Protein AF-A0A160F4R6-F1 (afdb_monomer_lite)

Secondary structure (DSSP, 8-state):
--TTSEEEEEE-TT--EEEEEHHHIIIIIS-SSS--GGGTT-HHHHHHHHHS-SEEEES-TT-TT--EEEEEEEE--TT-SS-EEEEEEEE--SSSEEEEEEEEEES------S--SEE--------

Structure (mmCIF, N/CA/C/O backbone):
data_AF-A0A160F4R6-F1
#
_entry.id   AF-A0A160F4R6-F1
#
loop_
_atom_site.group_PDB
_atom_site.id
_atom_site.type_symbol
_atom_site.label_atom_id
_atom_site.label_alt_id
_atom_site.label_comp_id
_atom_site.label_asym_id
_atom_site.label_entity_id
_atom_site.label_seq_id
_atom_site.pdbx_PDB_ins_code
_atom_site.Cartn_x
_atom_site.Cartn_y
_atom_site.Cartn_z
_atom_site.occupancy
_atom_site.B_iso_or_equiv
_atom_site.auth_seq_id
_atom_site.auth_comp_id
_atom_site.auth_asym_id
_atom_site.auth_atom_id
_atom_site.pdbx_PDB_model_num
ATOM 1 N N . MET A 1 1 ? 26.030 5.036 2.807 1.00 41.16 1 MET A N 1
ATOM 2 C CA . MET A 1 1 ? 24.557 4.931 2.854 1.00 41.16 1 MET A CA 1
ATOM 3 C C . MET A 1 1 ? 24.065 6.001 3.816 1.00 41.16 1 MET A C 1
ATOM 5 O O . MET A 1 1 ? 24.609 6.074 4.907 1.00 41.16 1 MET A O 1
ATOM 9 N N . LYS A 1 2 ? 23.173 6.907 3.393 1.00 38.88 2 LYS A N 1
ATOM 10 C CA . LYS A 1 2 ? 22.495 7.830 4.317 1.00 38.88 2 LYS A CA 1
ATOM 11 C C . LYS A 1 2 ? 21.137 7.216 4.650 1.00 38.88 2 LYS A C 1
ATOM 13 O O . LYS A 1 2 ? 20.250 7.222 3.805 1.00 38.88 2 LYS A O 1
ATOM 18 N N . ASP A 1 3 ? 21.010 6.690 5.861 1.00 45.41 3 ASP A N 1
ATOM 19 C CA . ASP A 1 3 ? 19.778 6.153 6.453 1.00 45.41 3 ASP A CA 1
ATOM 20 C C . ASP A 1 3 ? 18.781 7.276 6.819 1.00 45.41 3 ASP A C 1
ATOM 22 O O . ASP A 1 3 ? 18.424 7.443 7.981 1.00 45.41 3 ASP A O 1
ATOM 26 N N . GLY A 1 4 ? 18.383 8.113 5.850 1.00 54.47 4 GLY A N 1
ATOM 27 C CA . GLY A 1 4 ? 17.624 9.350 6.115 1.00 54.47 4 GLY A CA 1
ATOM 28 C C . GLY A 1 4 ? 16.261 9.512 5.431 1.00 54.47 4 GLY A C 1
ATOM 29 O O . GLY A 1 4 ? 15.480 10.353 5.868 1.00 54.47 4 GLY A O 1
ATOM 30 N N . ASP A 1 5 ? 15.937 8.737 4.390 1.00 83.56 5 ASP A N 1
ATOM 31 C CA . ASP A 1 5 ? 14.845 9.128 3.475 1.00 83.56 5 ASP A CA 1
ATOM 32 C C . ASP A 1 5 ? 13.572 8.274 3.561 1.00 83.56 5 ASP A C 1
ATOM 34 O O . ASP A 1 5 ? 12.571 8.612 2.926 1.00 83.56 5 ASP A O 1
ATOM 38 N N . TYR A 1 6 ? 13.563 7.197 4.351 1.00 90.75 6 TYR A N 1
ATOM 39 C CA . TYR A 1 6 ? 12.434 6.265 4.423 1.00 90.75 6 TYR A CA 1
ATOM 40 C C . TYR A 1 6 ? 11.885 6.141 5.843 1.00 90.75 6 TYR A C 1
ATOM 42 O O . TYR A 1 6 ? 12.639 5.959 6.792 1.00 90.75 6 TYR A O 1
ATOM 50 N N . ILE A 1 7 ? 10.558 6.203 5.971 1.00 93.88 7 ILE A N 1
ATOM 51 C CA . ILE A 1 7 ? 9.837 5.893 7.213 1.00 93.88 7 ILE A CA 1
ATOM 52 C C . ILE A 1 7 ? 9.930 4.397 7.506 1.00 93.88 7 ILE A C 1
ATOM 54 O O . ILE A 1 7 ? 10.198 3.993 8.632 1.00 93.88 7 ILE A O 1
ATOM 58 N N . PHE A 1 8 ? 9.734 3.569 6.479 1.00 96.25 8 PHE A N 1
ATOM 59 C CA . PHE A 1 8 ? 9.963 2.135 6.561 1.00 96.25 8 PHE A CA 1
ATOM 60 C C . PHE A 1 8 ? 10.302 1.542 5.195 1.00 96.25 8 PHE A C 1
ATOM 62 O O . PHE A 1 8 ? 9.980 2.093 4.136 1.00 96.25 8 PHE A O 1
ATOM 69 N N . ILE A 1 9 ? 10.895 0.354 5.259 1.00 96.94 9 ILE A N 1
ATOM 70 C CA . ILE A 1 9 ? 11.039 -0.588 4.155 1.00 96.94 9 ILE A CA 1
ATOM 71 C C . ILE A 1 9 ? 10.430 -1.910 4.623 1.00 96.94 9 ILE A C 1
ATOM 73 O O . ILE A 1 9 ? 10.617 -2.323 5.771 1.00 96.94 9 ILE A O 1
ATOM 77 N N . THR A 1 10 ? 9.655 -2.552 3.759 1.00 97.94 10 THR A N 1
ATOM 78 C CA . THR A 1 10 ? 8.998 -3.828 4.040 1.00 97.94 10 THR A CA 1
ATOM 79 C C . THR A 1 10 ? 8.915 -4.682 2.780 1.00 97.94 10 THR A C 1
ATOM 81 O O . THR A 1 10 ? 9.421 -4.289 1.732 1.00 97.94 10 THR A O 1
ATOM 84 N N . LYS A 1 11 ? 8.306 -5.863 2.870 1.00 98.50 11 LYS A N 1
ATOM 85 C CA . LYS A 1 11 ? 8.031 -6.726 1.721 1.00 98.50 11 LYS A CA 1
ATOM 86 C C . LYS A 1 11 ? 6.550 -7.031 1.639 1.00 98.50 11 LYS A C 1
ATOM 88 O O . LYS A 1 11 ? 5.910 -7.148 2.678 1.00 98.50 11 LYS A O 1
ATOM 93 N N . ASP A 1 12 ? 6.041 -7.146 0.423 1.00 98.25 12 ASP A N 1
ATOM 94 C CA . ASP A 1 12 ? 4.677 -7.591 0.162 1.00 98.25 12 ASP A CA 1
ATOM 95 C C . ASP A 1 12 ? 4.569 -9.136 0.134 1.00 98.25 12 ASP A C 1
ATOM 97 O O . ASP A 1 12 ? 5.590 -9.822 0.283 1.00 98.25 12 ASP A O 1
ATOM 101 N N . PRO A 1 13 ? 3.370 -9.720 -0.070 1.00 98.06 13 PRO A N 1
ATOM 102 C CA . PRO A 1 13 ? 3.188 -11.175 -0.124 1.00 98.06 13 PRO A CA 1
ATOM 103 C C . PRO A 1 13 ? 3.988 -11.892 -1.215 1.00 98.06 13 PRO A C 1
ATOM 105 O O . PRO A 1 13 ? 4.188 -13.103 -1.134 1.00 98.06 13 PRO A O 1
ATOM 108 N N . PHE A 1 14 ? 4.448 -11.170 -2.237 1.00 96.88 14 PHE A N 1
ATOM 109 C CA . PHE A 1 14 ? 5.288 -11.712 -3.303 1.00 96.88 14 PHE A CA 1
ATOM 110 C C . PHE A 1 14 ? 6.784 -11.595 -2.981 1.00 96.88 14 PHE A C 1
ATOM 112 O O . PHE A 1 14 ? 7.629 -11.984 -3.786 1.00 96.88 14 PHE A O 1
ATOM 119 N N . GLY A 1 15 ? 7.128 -11.059 -1.808 1.00 97.31 15 GLY A N 1
ATOM 120 C CA . GLY A 1 15 ? 8.497 -10.791 -1.393 1.00 97.31 15 GLY A CA 1
ATOM 121 C C . GLY A 1 15 ? 9.103 -9.548 -2.046 1.00 97.31 15 GLY A C 1
ATOM 122 O O . GLY A 1 15 ? 10.298 -9.304 -1.840 1.00 97.31 15 GLY A O 1
ATOM 123 N N . LYS A 1 16 ? 8.321 -8.761 -2.802 1.00 97.31 16 LYS A N 1
ATOM 124 C CA . LYS A 1 16 ? 8.797 -7.527 -3.434 1.00 97.31 16 LYS A CA 1
ATOM 125 C C . LYS A 1 16 ? 8.972 -6.456 -2.369 1.00 97.31 16 LYS A C 1
ATOM 127 O O . LYS A 1 16 ? 8.128 -6.290 -1.492 1.00 97.31 16 LYS A O 1
ATOM 132 N N . GLU A 1 17 ? 10.084 -5.734 -2.438 1.00 98.38 17 GLU A N 1
ATOM 133 C CA . GLU A 1 17 ? 10.376 -4.668 -1.489 1.00 98.38 17 GLU A CA 1
ATOM 134 C C . GLU A 1 17 ? 9.467 -3.460 -1.724 1.00 98.38 17 GLU A C 1
ATOM 136 O O . GLU A 1 17 ? 9.369 -2.962 -2.843 1.00 98.38 17 GLU A O 1
ATOM 141 N N . ILE A 1 18 ? 8.827 -2.974 -0.665 1.00 98.38 18 ILE A N 1
ATOM 142 C CA . ILE A 1 18 ? 7.963 -1.797 -0.673 1.00 98.38 18 ILE A CA 1
ATOM 143 C C . ILE A 1 18 ? 8.520 -0.768 0.305 1.00 98.38 18 ILE A C 1
ATOM 145 O O . ILE A 1 18 ? 8.858 -1.092 1.447 1.00 98.38 18 ILE A O 1
ATOM 149 N N . ARG A 1 19 ? 8.598 0.486 -0.130 1.00 97.44 19 ARG A N 1
ATOM 150 C CA . ARG A 1 19 ? 9.220 1.577 0.620 1.00 97.44 19 ARG A CA 1
ATOM 151 C C . ARG A 1 19 ? 8.244 2.723 0.820 1.00 97.44 19 ARG A C 1
ATOM 153 O O . ARG A 1 19 ? 7.492 3.068 -0.088 1.00 97.44 19 ARG A O 1
ATOM 160 N N . LEU A 1 20 ? 8.305 3.366 1.980 1.00 96.19 20 LEU A N 1
ATOM 161 C CA . LEU A 1 20 ? 7.624 4.636 2.220 1.00 96.19 20 LEU A CA 1
ATOM 162 C C . LEU A 1 20 ? 8.656 5.725 2.497 1.00 96.19 20 LEU A C 1
ATOM 164 O O . LEU A 1 20 ? 9.359 5.669 3.504 1.00 96.19 20 LEU A O 1
ATOM 168 N N . LYS A 1 21 ? 8.727 6.731 1.622 1.00 94.62 21 LYS A N 1
ATOM 169 C CA . LYS A 1 21 ? 9.603 7.896 1.801 1.00 94.62 21 LYS A CA 1
ATOM 170 C C . LYS A 1 21 ? 9.048 8.845 2.862 1.00 94.62 21 LYS A C 1
ATOM 172 O O . LYS A 1 21 ? 7.836 9.058 2.940 1.00 94.62 21 LYS A O 1
ATOM 177 N N . SER A 1 22 ? 9.936 9.465 3.634 1.00 91.88 22 SER A N 1
ATOM 178 C CA . SER A 1 22 ? 9.585 10.480 4.638 1.00 91.88 22 SER A CA 1
ATOM 179 C C . SER A 1 22 ? 8.900 11.696 4.017 1.00 91.88 22 SER A C 1
ATOM 181 O O . SER A 1 22 ? 7.959 12.240 4.590 1.00 91.88 22 SER A O 1
ATOM 183 N N . THR A 1 23 ? 9.295 12.081 2.805 1.00 90.38 23 THR A N 1
ATOM 184 C CA . THR A 1 23 ? 8.645 13.156 2.047 1.00 90.38 23 THR A CA 1
ATOM 185 C C . THR A 1 23 ? 7.209 12.798 1.678 1.00 90.38 23 THR A C 1
ATOM 187 O O . THR A 1 23 ? 6.305 13.588 1.934 1.00 90.38 23 THR A O 1
ATOM 190 N N . THR A 1 24 ? 6.963 11.593 1.155 1.00 90.25 24 THR A N 1
ATOM 191 C CA . THR A 1 24 ? 5.596 11.146 0.853 1.00 90.25 24 THR A CA 1
ATOM 192 C C . THR A 1 24 ? 4.730 11.140 2.106 1.00 90.25 24 THR A C 1
ATOM 194 O O . THR A 1 24 ? 3.596 11.615 2.078 1.00 90.25 24 THR A O 1
ATOM 197 N N . TRP A 1 25 ? 5.273 10.652 3.222 1.00 90.75 25 TRP A N 1
ATOM 198 C CA . TRP A 1 25 ? 4.575 10.668 4.501 1.00 90.75 25 TRP A CA 1
ATOM 199 C C . TRP A 1 25 ? 4.157 12.084 4.900 1.00 90.75 25 TRP A C 1
ATOM 201 O O . TRP A 1 25 ? 2.965 12.366 5.031 1.00 90.75 25 TRP A O 1
ATOM 211 N N . ASN A 1 26 ? 5.128 12.990 4.998 1.00 87.94 26 ASN A N 1
ATOM 212 C CA . ASN A 1 26 ? 4.925 14.332 5.534 1.00 87.94 26 ASN A CA 1
ATOM 213 C C . ASN A 1 26 ? 4.106 15.251 4.617 1.00 87.94 26 ASN A C 1
ATOM 215 O O . ASN A 1 26 ? 3.428 16.136 5.127 1.00 87.94 26 ASN A O 1
ATOM 219 N N . TYR A 1 27 ? 4.146 15.060 3.294 1.00 85.69 27 TYR A N 1
ATOM 220 C CA . TYR A 1 27 ? 3.511 15.980 2.337 1.00 85.69 27 TYR A CA 1
ATOM 221 C C . TYR A 1 27 ? 2.276 15.425 1.619 1.00 85.69 27 TYR A C 1
ATOM 223 O O . TYR A 1 27 ? 1.512 16.212 1.065 1.00 85.69 27 TYR A O 1
ATOM 231 N N . HIS A 1 28 ? 2.080 14.102 1.595 1.00 83.69 28 HIS A N 1
ATOM 232 C CA . HIS A 1 28 ? 0.961 13.479 0.874 1.00 83.69 28 HIS A CA 1
ATOM 233 C C . HIS A 1 28 ? 0.080 12.577 1.739 1.00 83.69 28 HIS A C 1
ATOM 235 O O . HIS A 1 28 ? -1.075 12.341 1.374 1.00 83.69 28 HIS A O 1
ATOM 241 N N . ILE A 1 29 ? 0.603 12.038 2.847 1.00 84.88 29 ILE A N 1
ATOM 242 C CA . ILE A 1 29 ? -0.160 11.129 3.709 1.00 84.88 29 ILE A CA 1
ATOM 243 C C . ILE A 1 29 ? -0.681 11.846 4.946 1.00 84.88 29 ILE A C 1
ATOM 245 O O . ILE A 1 29 ? -1.892 11.850 5.118 1.00 84.88 29 ILE A O 1
ATOM 249 N N . ILE A 1 30 ? 0.180 12.436 5.785 1.00 85.88 30 ILE A N 1
ATOM 250 C CA . ILE A 1 30 ? -0.244 13.138 7.014 1.00 85.88 30 ILE A CA 1
ATOM 251 C C . ILE A 1 30 ? -0.343 14.662 6.853 1.00 85.88 30 ILE A C 1
ATOM 253 O O . ILE A 1 30 ? -1.090 15.297 7.597 1.00 85.88 30 ILE A O 1
ATOM 257 N N . GLY A 1 31 ? 0.373 15.245 5.887 1.00 75.62 31 GLY A N 1
ATOM 258 C CA . GLY A 1 31 ? 0.337 16.679 5.573 1.00 75.62 31 GLY A CA 1
ATOM 259 C C . GLY A 1 31 ? -0.109 16.975 4.138 1.00 75.62 31 GLY A C 1
ATOM 260 O O . GLY A 1 31 ? -0.479 16.065 3.398 1.00 75.62 31 GLY A O 1
ATOM 261 N N . GLY A 1 32 ? -0.096 18.260 3.767 1.00 68.75 32 GLY A N 1
ATOM 262 C CA . GLY A 1 32 ? -0.645 18.794 2.511 1.00 68.75 32 GLY A CA 1
ATOM 263 C C . GLY A 1 32 ? -1.735 19.843 2.771 1.00 68.75 32 GLY A C 1
ATOM 264 O O . GLY A 1 32 ? -1.755 20.453 3.838 1.00 68.75 32 GLY A O 1
ATOM 265 N N . ASP A 1 33 ? -2.661 20.027 1.822 1.00 61.78 33 ASP A N 1
ATOM 266 C CA . ASP A 1 33 ? -3.785 20.982 1.942 1.00 61.78 33 ASP A CA 1
ATOM 267 C C . ASP A 1 33 ? -4.819 20.578 3.013 1.00 61.78 33 ASP A C 1
ATOM 269 O O . ASP A 1 33 ? -5.605 21.400 3.484 1.00 61.78 33 ASP A O 1
ATOM 273 N N . HIS A 1 34 ? -4.801 19.310 3.433 1.00 61.03 34 HIS A N 1
ATOM 274 C CA . HIS A 1 34 ? -5.611 18.785 4.526 1.00 61.03 34 HIS A CA 1
ATOM 275 C C . HIS A 1 34 ? -4.746 17.902 5.429 1.00 61.03 34 HIS A C 1
ATOM 277 O O . HIS A 1 34 ? -4.187 16.906 4.973 1.00 61.03 34 HIS A O 1
ATOM 283 N N . THR A 1 35 ? -4.654 18.241 6.714 1.00 73.88 35 THR A N 1
ATOM 284 C CA . THR A 1 35 ? -3.953 17.422 7.710 1.00 73.88 35 THR A CA 1
ATOM 285 C C . THR A 1 35 ? -4.741 16.141 7.972 1.00 73.88 35 THR A C 1
ATOM 287 O O . THR A 1 35 ? -5.898 16.196 8.393 1.00 73.88 35 THR A O 1
ATOM 290 N N . ARG A 1 36 ? -4.125 14.981 7.743 1.00 82.62 36 ARG A N 1
ATOM 291 C CA . ARG A 1 36 ? -4.761 13.666 7.932 1.00 82.62 36 ARG A CA 1
ATOM 292 C C . ARG A 1 36 ? -4.243 13.016 9.200 1.00 82.62 36 ARG A C 1
ATOM 294 O O . ARG A 1 36 ? -3.432 12.088 9.191 1.00 82.62 36 ARG A O 1
ATOM 301 N N . GLU A 1 37 ? -4.690 13.571 10.320 1.00 86.81 37 GLU A N 1
ATOM 302 C CA . GLU A 1 37 ? -4.261 13.149 11.653 1.00 86.81 37 GLU A CA 1
ATOM 303 C C . GLU A 1 37 ? -4.583 11.682 11.958 1.00 86.81 37 GLU A C 1
ATOM 305 O O . GLU A 1 37 ? -3.994 11.110 12.875 1.00 86.81 37 GLU A O 1
ATOM 310 N N . GLU A 1 38 ? -5.508 11.061 11.217 1.00 89.69 38 GLU A N 1
ATOM 311 C CA . GLU A 1 38 ? -5.890 9.665 11.416 1.00 89.69 38 GLU A CA 1
ATOM 312 C C . GLU A 1 38 ? -4.741 8.669 11.209 1.00 89.69 38 GLU A C 1
ATOM 314 O O . GLU A 1 38 ? -4.828 7.548 11.711 1.00 89.69 38 GLU A O 1
ATOM 319 N N . PHE A 1 39 ? -3.672 9.065 10.510 1.00 91.88 39 PHE A N 1
ATOM 320 C CA . PHE A 1 39 ? -2.523 8.199 10.233 1.00 91.88 39 PHE A CA 1
ATOM 321 C C . PHE A 1 39 ? -1.287 8.495 11.078 1.00 91.88 39 PHE A C 1
ATOM 323 O O . PHE A 1 39 ? -0.338 7.717 11.037 1.00 91.88 39 PHE A O 1
ATOM 330 N N . VAL A 1 40 ? -1.269 9.582 11.851 1.00 91.62 40 VAL A N 1
ATOM 331 C CA . VAL A 1 40 ? -0.105 9.923 12.681 1.00 91.62 40 VAL A CA 1
ATOM 332 C C . VAL A 1 40 ? 0.151 8.797 13.693 1.00 91.62 40 VAL A C 1
ATOM 334 O O . VAL A 1 40 ? -0.752 8.400 14.437 1.00 91.62 40 VAL A O 1
ATOM 337 N N . GLY A 1 41 ? 1.374 8.257 13.709 1.00 91.94 41 GLY A N 1
ATOM 338 C CA . GLY A 1 41 ? 1.746 7.130 14.570 1.00 91.94 41 GLY A CA 1
ATOM 339 C C . GLY A 1 41 ? 1.199 5.767 14.118 1.00 91.94 41 GLY A C 1
ATOM 340 O O . GLY A 1 41 ? 1.175 4.834 14.920 1.00 91.94 41 GLY A O 1
ATOM 341 N N . GLN A 1 42 ? 0.681 5.653 12.887 1.00 95.00 42 GLN A N 1
ATOM 342 C CA . GLN A 1 42 ? 0.110 4.415 12.329 1.00 95.00 42 GLN A CA 1
ATOM 343 C C . GLN A 1 42 ? 1.020 3.749 11.282 1.00 95.00 42 GLN A C 1
ATOM 345 O O . GLN A 1 42 ? 0.559 2.930 10.484 1.00 95.00 42 GLN A O 1
ATOM 350 N N . GLU A 1 43 ? 2.311 4.075 11.272 1.00 95.25 43 GLU A N 1
ATOM 351 C CA . GLU A 1 43 ? 3.301 3.586 10.308 1.00 95.25 43 GLU A CA 1
ATOM 352 C C . GLU A 1 43 ? 3.367 2.052 10.298 1.00 95.25 43 GLU A C 1
ATOM 354 O O . GLU A 1 43 ? 3.301 1.438 9.233 1.00 95.25 43 GLU A O 1
ATOM 359 N N . GLU A 1 44 ? 3.414 1.418 11.474 1.00 96.19 44 GLU A N 1
ATOM 360 C CA . GLU A 1 44 ? 3.467 -0.046 11.583 1.00 96.19 44 GLU A CA 1
ATOM 361 C C . GLU A 1 44 ? 2.155 -0.720 11.152 1.00 96.19 44 GLU A C 1
ATOM 363 O O . GLU A 1 44 ? 2.187 -1.807 10.579 1.00 96.19 44 GLU A O 1
ATOM 368 N N . MET A 1 45 ? 0.997 -0.073 11.337 1.00 96.44 45 MET A N 1
ATOM 369 C CA . MET A 1 45 ? -0.275 -0.591 10.815 1.00 96.44 45 MET A CA 1
ATOM 370 C C . MET A 1 45 ? -0.280 -0.578 9.285 1.00 96.44 45 MET A C 1
ATOM 372 O O . MET A 1 45 ? -0.642 -1.569 8.654 1.00 96.44 45 MET A O 1
ATOM 376 N N . ILE A 1 46 ? 0.152 0.532 8.685 1.00 97.06 46 ILE A N 1
ATOM 377 C CA . ILE A 1 46 ? 0.255 0.678 7.228 1.00 97.06 46 ILE A CA 1
ATOM 378 C C . ILE A 1 46 ? 1.246 -0.344 6.666 1.00 97.06 46 ILE A C 1
ATOM 380 O O . ILE A 1 46 ? 0.953 -1.014 5.677 1.00 97.06 46 ILE A O 1
ATOM 384 N N . LYS A 1 47 ? 2.392 -0.513 7.328 1.00 97.94 47 LYS A N 1
ATOM 385 C CA . LYS A 1 47 ? 3.388 -1.532 6.994 1.00 97.94 47 LYS A CA 1
ATOM 386 C C . LYS A 1 47 ? 2.815 -2.948 7.082 1.00 97.94 47 LYS A C 1
ATOM 388 O O . LYS A 1 47 ? 3.070 -3.742 6.181 1.00 97.94 47 LYS A O 1
ATOM 393 N N . GLY A 1 48 ? 2.010 -3.247 8.102 1.00 97.75 48 GLY A N 1
ATOM 394 C CA . GLY A 1 48 ? 1.312 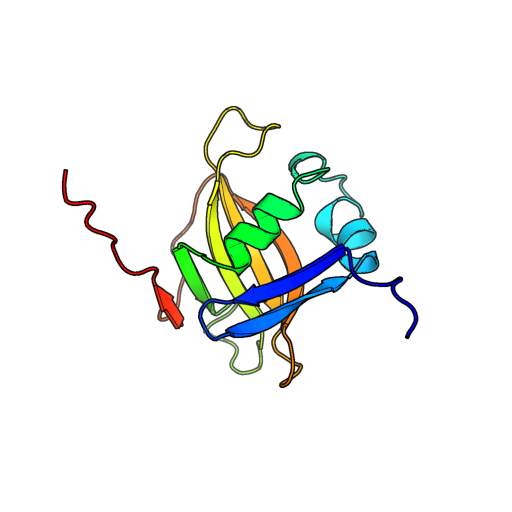-4.528 8.246 1.00 97.75 48 GLY A CA 1
ATOM 395 C C . GLY A 1 48 ? 0.343 -4.807 7.095 1.00 97.75 48 GLY A C 1
ATOM 396 O O . GLY A 1 48 ? 0.365 -5.900 6.536 1.00 97.75 48 GLY A O 1
ATOM 397 N N . VAL A 1 49 ? -0.426 -3.801 6.663 1.00 98.19 49 VAL A N 1
ATOM 398 C CA . VAL A 1 49 ? -1.320 -3.922 5.492 1.00 98.19 49 VAL A CA 1
ATOM 399 C C . VAL A 1 49 ? -0.547 -4.183 4.199 1.00 98.19 49 VAL A C 1
ATOM 401 O O . VAL A 1 49 ? -1.050 -4.870 3.318 1.00 98.19 49 VAL A O 1
ATOM 404 N N . ILE A 1 50 ? 0.678 -3.673 4.065 1.00 98.50 50 ILE A N 1
ATOM 405 C CA . ILE A 1 50 ? 1.529 -3.989 2.909 1.00 98.50 50 ILE A CA 1
ATOM 406 C C . ILE A 1 50 ? 2.045 -5.433 2.981 1.00 98.50 50 ILE A C 1
ATOM 408 O O . ILE A 1 50 ? 2.075 -6.113 1.958 1.00 98.50 50 ILE A O 1
ATOM 412 N N . GLN A 1 51 ? 2.460 -5.891 4.166 1.00 98.44 51 GLN A N 1
ATOM 413 C CA . GLN A 1 51 ? 3.025 -7.232 4.370 1.00 98.44 51 GLN A CA 1
ATOM 414 C C . GLN A 1 51 ? 2.005 -8.341 4.153 1.00 98.44 51 GLN A C 1
ATOM 416 O O . GLN A 1 51 ? 2.306 -9.354 3.525 1.00 98.44 51 GLN A O 1
ATOM 421 N N . ASP A 1 52 ? 0.803 -8.138 4.672 1.00 97.75 52 ASP A N 1
ATOM 422 C CA . ASP A 1 52 ? -0.299 -9.074 4.559 1.00 97.75 52 ASP A CA 1
ATOM 423 C C . ASP A 1 52 ? -1.577 -8.271 4.293 1.00 97.75 52 ASP A C 1
ATOM 425 O O . ASP A 1 52 ? -2.317 -7.987 5.226 1.00 97.75 52 ASP A O 1
ATOM 429 N N . PRO A 1 53 ? -1.854 -7.837 3.054 1.00 97.81 53 PRO A N 1
ATOM 430 C CA . PRO A 1 53 ? -3.128 -7.223 2.687 1.00 97.81 53 PRO A CA 1
ATOM 431 C C . PRO A 1 53 ? -4.233 -8.283 2.638 1.00 97.81 53 PRO A C 1
ATOM 433 O O . PRO A 1 53 ? -3.964 -9.466 2.464 1.00 97.81 53 PRO A O 1
ATOM 436 N N . CYS A 1 54 ? -5.501 -7.883 2.701 1.00 96.38 54 CYS A N 1
ATOM 437 C CA . CYS A 1 54 ? -6.601 -8.780 2.344 1.00 96.38 54 CYS A CA 1
ATOM 438 C C . CYS A 1 54 ? -6.675 -8.967 0.818 1.00 96.38 54 CYS A C 1
ATOM 440 O O . CYS A 1 54 ? -6.850 -10.084 0.327 1.00 96.38 54 CYS A O 1
ATOM 442 N N . PHE A 1 55 ? -6.477 -7.877 0.069 1.00 96.69 55 PHE A N 1
ATOM 443 C CA . PHE A 1 55 ? -6.477 -7.866 -1.393 1.00 96.69 55 PHE A CA 1
ATOM 444 C C . PHE A 1 55 ? -5.368 -6.980 -1.957 1.00 96.69 55 PHE A C 1
ATOM 446 O O . PHE A 1 55 ? -5.074 -5.921 -1.400 1.00 96.69 55 PHE A O 1
ATOM 453 N N . ILE A 1 56 ? -4.832 -7.370 -3.117 1.00 97.94 56 ILE A N 1
ATOM 454 C CA . ILE A 1 56 ? -4.100 -6.460 -4.008 1.00 97.94 56 ILE A CA 1
ATOM 455 C C . ILE A 1 56 ? -4.880 -6.349 -5.311 1.00 97.94 56 ILE A C 1
ATOM 457 O O . ILE A 1 56 ? -5.139 -7.360 -5.969 1.00 97.94 56 ILE A O 1
ATOM 461 N N . LEU A 1 57 ? -5.253 -5.126 -5.678 1.00 96.69 57 LEU A N 1
ATOM 462 C CA . LEU A 1 57 ? -6.018 -4.815 -6.887 1.00 96.69 57 LEU A CA 1
ATOM 463 C C . LEU A 1 57 ? -5.249 -3.824 -7.775 1.00 96.69 57 LEU A C 1
ATOM 465 O O . LEU A 1 57 ? -4.481 -3.015 -7.246 1.00 96.69 57 LEU A O 1
ATOM 469 N N . PRO A 1 58 ? -5.471 -3.812 -9.102 1.00 96.25 58 PRO A N 1
ATOM 470 C CA . PRO A 1 58 ? -4.999 -2.714 -9.941 1.00 96.25 58 PRO A CA 1
ATOM 471 C C . PRO A 1 58 ? -5.612 -1.383 -9.479 1.00 96.25 58 PRO A C 1
ATOM 473 O O . PRO A 1 58 ? -6.772 -1.323 -9.056 1.00 96.25 58 PRO A O 1
ATOM 476 N N . ASN A 1 59 ? -4.844 -0.294 -9.549 1.00 94.94 59 ASN A N 1
ATOM 477 C CA . ASN A 1 59 ? -5.371 1.018 -9.187 1.00 94.94 59 ASN A CA 1
ATOM 478 C C . ASN A 1 59 ? -6.403 1.514 -10.212 1.00 94.94 59 ASN A C 1
ATOM 480 O O . ASN A 1 59 ? -7.525 1.858 -9.825 1.00 94.94 59 ASN A O 1
ATOM 484 N N . ASN A 1 60 ? -6.036 1.484 -11.496 1.00 93.50 60 ASN A N 1
ATOM 485 C CA . ASN A 1 60 ? -6.914 1.748 -12.630 1.00 93.50 60 ASN A CA 1
ATOM 486 C C . ASN A 1 60 ? -6.799 0.613 -13.673 1.00 93.50 60 ASN A C 1
ATOM 488 O O . ASN A 1 60 ? -5.883 0.637 -14.492 1.00 93.50 60 ASN A O 1
ATOM 492 N N . PRO A 1 61 ? -7.715 -0.373 -13.676 1.00 89.94 61 PRO A N 1
ATOM 493 C CA . PRO A 1 61 ? -7.644 -1.522 -14.586 1.00 89.94 61 PRO A CA 1
ATOM 494 C C . PRO A 1 61 ? -7.826 -1.160 -16.069 1.00 89.94 61 PRO A C 1
ATOM 496 O O . PRO A 1 61 ? -7.467 -1.956 -16.932 1.00 89.94 61 PRO A O 1
ATOM 499 N N . GLU A 1 62 ? -8.384 0.012 -16.380 1.00 91.88 62 GLU A N 1
ATOM 500 C CA . GLU A 1 62 ? -8.599 0.464 -17.761 1.00 91.88 62 GLU A CA 1
ATOM 501 C C . GLU A 1 62 ? -7.351 1.140 -18.352 1.00 91.88 62 GLU A C 1
ATOM 503 O O . GLU A 1 62 ? -7.227 1.261 -19.571 1.00 91.88 62 GLU A O 1
ATOM 508 N N . ASN A 1 63 ? -6.402 1.559 -17.507 1.00 92.12 63 ASN A N 1
ATOM 509 C CA . ASN A 1 63 ? -5.158 2.188 -17.933 1.00 92.12 63 ASN A CA 1
ATOM 510 C C . ASN A 1 63 ? -3.982 1.213 -17.806 1.00 92.12 63 ASN A C 1
ATOM 512 O O . ASN A 1 63 ? -3.422 1.039 -16.729 1.00 92.12 63 ASN A O 1
ATOM 516 N N . GLN A 1 64 ? -3.544 0.646 -18.930 1.00 87.88 64 GLN A N 1
ATOM 517 C CA . GLN A 1 64 ? -2.417 -0.297 -18.971 1.00 87.88 64 GLN A CA 1
ATOM 518 C C . GLN A 1 64 ? -1.067 0.321 -18.568 1.00 87.88 64 GLN A C 1
ATOM 520 O O . GLN A 1 64 ? -0.144 -0.412 -18.224 1.00 87.88 64 GLN A O 1
ATOM 525 N N . ASN A 1 65 ? -0.947 1.652 -18.597 1.00 93.69 65 ASN A N 1
ATOM 526 C CA . ASN A 1 65 ? 0.251 2.362 -18.146 1.00 93.69 65 ASN A CA 1
ATOM 527 C C . ASN A 1 65 ? 0.209 2.694 -16.646 1.00 93.69 65 ASN A C 1
ATOM 529 O O . ASN A 1 65 ? 1.183 3.237 -16.126 1.00 93.69 65 ASN A O 1
ATOM 533 N N . ASP A 1 66 ? -0.905 2.429 -15.951 1.00 95.25 66 ASP A N 1
ATOM 534 C CA . ASP A 1 66 ? -0.977 2.617 -14.504 1.00 95.25 66 ASP A CA 1
ATOM 535 C C . ASP A 1 66 ? -0.259 1.463 -13.797 1.00 95.25 66 ASP A C 1
ATOM 537 O O . ASP A 1 66 ? -0.778 0.356 -13.652 1.00 95.25 66 ASP A O 1
ATOM 541 N N . THR A 1 67 ? 0.958 1.739 -13.339 1.00 96.94 67 THR A N 1
ATOM 542 C CA . THR A 1 67 ? 1.805 0.805 -12.590 1.00 96.94 67 THR A CA 1
ATOM 543 C C . THR A 1 67 ? 1.395 0.674 -11.125 1.00 96.94 67 THR A C 1
ATOM 545 O O . THR A 1 67 ? 2.058 -0.028 -10.356 1.00 96.94 67 THR A O 1
ATOM 548 N N . ARG A 1 68 ? 0.324 1.352 -10.699 1.00 97.81 68 ARG A N 1
ATOM 549 C CA . ARG A 1 68 ? -0.078 1.398 -9.296 1.00 97.81 68 ARG A CA 1
ATOM 550 C C . ARG A 1 68 ? -1.014 0.267 -8.926 1.00 97.81 68 ARG A C 1
ATOM 552 O O . ARG A 1 68 ? -1.901 -0.145 -9.676 1.00 97.81 68 ARG A O 1
ATOM 559 N N . GLN A 1 69 ? -0.856 -0.178 -7.691 1.00 97.69 69 GLN A N 1
ATOM 560 C CA . GLN A 1 69 ? -1.670 -1.211 -7.077 1.00 97.69 69 GLN A CA 1
ATOM 561 C C . GLN A 1 69 ? -2.216 -0.718 -5.740 1.00 97.69 69 GLN A C 1
ATOM 563 O O . GLN A 1 69 ? -1.579 0.064 -5.030 1.00 97.69 69 GLN A O 1
ATOM 568 N N . LYS A 1 70 ? -3.419 -1.175 -5.407 1.00 97.56 70 LYS A N 1
ATOM 569 C CA . LYS A 1 70 ? -4.100 -0.927 -4.139 1.00 97.56 70 LYS A CA 1
ATOM 570 C C . LYS A 1 70 ? -3.904 -2.142 -3.242 1.00 97.56 70 LYS A C 1
ATOM 572 O O . LYS A 1 70 ? -4.442 -3.203 -3.545 1.00 97.56 70 LYS A O 1
ATOM 577 N N . TYR A 1 71 ? -3.201 -1.965 -2.135 1.00 98.25 71 TYR A N 1
ATOM 578 C CA . TYR A 1 71 ? -3.144 -2.911 -1.024 1.00 98.25 71 TYR A CA 1
ATOM 579 C C . TYR A 1 71 ? -4.274 -2.570 -0.055 1.00 98.25 71 TYR A C 1
ATOM 581 O O . TYR A 1 71 ? -4.349 -1.439 0.431 1.00 98.25 71 TYR A O 1
ATOM 589 N N . ILE A 1 72 ? -5.194 -3.507 0.171 1.00 97.00 72 ILE A N 1
ATOM 590 C CA . ILE A 1 72 ? -6.450 -3.241 0.881 1.00 97.00 72 ILE A CA 1
ATOM 591 C C . ILE A 1 72 ? -6.602 -4.185 2.065 1.00 97.00 72 ILE A C 1
ATOM 593 O O . ILE A 1 72 ? -6.504 -5.400 1.895 1.00 97.00 72 ILE A O 1
ATOM 597 N N . ASP A 1 73 ? -6.928 -3.639 3.237 1.00 96.94 73 ASP A N 1
ATOM 598 C CA . ASP A 1 73 ? -7.358 -4.420 4.401 1.00 96.94 73 ASP A CA 1
ATOM 599 C C . ASP A 1 73 ? -8.364 -3.652 5.279 1.00 96.94 73 ASP A C 1
ATOM 601 O O . ASP A 1 73 ? -8.532 -2.437 5.148 1.00 96.94 73 ASP A O 1
ATOM 605 N N . LEU A 1 74 ? -9.050 -4.360 6.176 1.00 95.50 74 LEU A N 1
ATOM 606 C CA . LEU A 1 74 ? -9.894 -3.778 7.215 1.00 95.50 74 LEU A CA 1
ATOM 607 C C . LEU A 1 74 ? -9.081 -3.565 8.491 1.00 95.50 74 LEU 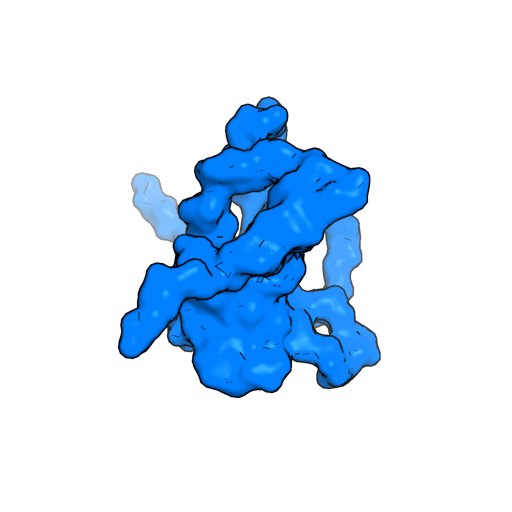A C 1
ATOM 609 O O . LEU A 1 74 ? -8.574 -4.511 9.086 1.00 95.50 74 LEU A O 1
ATOM 613 N N . VAL A 1 75 ? -9.013 -2.318 8.946 1.00 95.25 75 VAL A N 1
ATOM 614 C CA . VAL A 1 75 ? -8.250 -1.930 10.137 1.00 95.25 75 VAL A CA 1
ATOM 615 C C . VAL A 1 75 ? -9.091 -1.085 11.083 1.00 95.25 75 VAL A C 1
ATOM 617 O O . VAL A 1 75 ? -10.081 -0.465 10.687 1.00 95.25 75 VAL A O 1
ATOM 620 N N . GLN A 1 76 ? -8.661 -1.002 12.338 1.00 93.31 76 GLN A N 1
ATOM 621 C CA . GLN A 1 76 ? -9.205 -0.069 13.318 1.00 93.31 76 GLN A CA 1
ATOM 622 C C . GLN A 1 76 ? -8.158 1.001 13.636 1.00 93.31 76 GLN A C 1
ATOM 624 O O . GLN A 1 76 ? -7.262 0.773 14.442 1.00 93.31 76 GLN A O 1
ATOM 629 N N . LEU A 1 77 ? -8.268 2.174 13.010 1.00 90.00 77 LEU A N 1
ATOM 630 C CA . LEU A 1 77 ? -7.388 3.304 13.328 1.00 90.00 77 LEU A CA 1
ATOM 631 C C . LEU A 1 77 ? -7.829 3.943 14.657 1.00 90.00 77 LEU A C 1
ATOM 633 O O . LEU A 1 77 ? -9.024 4.201 14.805 1.00 90.00 77 LEU A O 1
ATOM 637 N N . PRO A 1 78 ? -6.917 4.287 15.586 1.00 89.12 78 PRO A N 1
ATOM 638 C CA . PRO A 1 78 ? -7.274 4.789 16.920 1.00 89.12 78 PRO A CA 1
ATOM 639 C C . PRO A 1 78 ? -8.157 6.044 16.933 1.00 89.12 78 PRO A C 1
ATOM 641 O O . PRO A 1 78 ? -9.008 6.200 17.806 1.00 89.12 78 PRO A O 1
ATOM 644 N N . LYS A 1 79 ? -7.985 6.937 15.950 1.00 88.50 79 LYS A N 1
ATOM 645 C CA . LYS A 1 79 ? -8.804 8.154 15.797 1.00 88.50 79 LYS A CA 1
ATOM 646 C C . LYS A 1 79 ? -10.254 7.853 15.395 1.00 88.50 79 LYS A C 1
ATOM 648 O O . LYS A 1 79 ? -11.113 8.721 15.528 1.00 88.50 79 LYS A O 1
ATOM 653 N N . PHE A 1 80 ? -10.550 6.639 14.927 1.00 86.94 80 PHE A N 1
ATOM 654 C CA . PHE A 1 80 ? -11.896 6.201 14.585 1.00 86.94 80 PHE A CA 1
ATOM 655 C C . PHE A 1 80 ? -12.406 5.149 15.574 1.00 86.94 80 PHE A C 1
ATOM 657 O O . PHE A 1 80 ? -11.766 4.140 15.842 1.00 86.94 80 PHE A O 1
ATOM 664 N N . GLN A 1 81 ? -13.649 5.303 16.023 1.00 87.25 81 GLN A N 1
ATOM 665 C CA . GLN A 1 81 ? -14.356 4.274 16.800 1.00 87.25 81 GLN A CA 1
ATOM 666 C C . GLN A 1 81 ? -15.016 3.216 15.892 1.00 87.25 81 GLN A C 1
ATOM 668 O O . GLN A 1 81 ? -16.073 2.679 16.203 1.00 87.25 81 GLN A O 1
ATOM 673 N N . SER A 1 82 ? -14.451 2.973 14.706 1.00 89.81 82 SER A N 1
ATOM 674 C CA . SER A 1 82 ? -15.037 2.097 13.683 1.00 89.81 82 SER A CA 1
ATOM 675 C C . SER A 1 82 ? -13.957 1.471 12.810 1.00 89.81 82 SER A C 1
ATOM 677 O O . SER A 1 82 ? -12.886 2.054 12.634 1.00 89.81 82 SER A O 1
ATOM 679 N N . LEU A 1 83 ? -14.271 0.314 12.224 1.00 93.38 83 LEU A N 1
ATOM 680 C CA . LEU A 1 83 ? -13.445 -0.292 11.186 1.00 93.38 83 LEU A CA 1
ATOM 681 C C . LEU A 1 83 ? -13.436 0.586 9.933 1.00 93.38 83 LEU A C 1
ATOM 683 O O . LEU A 1 83 ? -14.469 1.129 9.529 1.00 93.38 83 LEU A O 1
ATOM 687 N N . LYS A 1 84 ? -12.267 0.695 9.307 1.00 95.25 84 LYS A N 1
ATOM 688 C CA . LYS A 1 84 ? -12.059 1.354 8.018 1.00 95.25 84 LYS A CA 1
ATOM 689 C C . LYS A 1 84 ? -11.436 0.373 7.045 1.00 95.25 84 LYS A C 1
ATOM 691 O O . LYS A 1 84 ? -10.582 -0.421 7.427 1.00 95.25 84 LYS A O 1
ATOM 696 N N . ALA A 1 85 ? -11.806 0.491 5.777 1.00 95.62 85 ALA A N 1
ATOM 697 C CA . ALA A 1 85 ? -11.000 -0.085 4.715 1.00 95.62 85 ALA A CA 1
ATOM 698 C C . ALA A 1 85 ? -9.788 0.823 4.496 1.00 95.62 85 ALA A C 1
ATOM 700 O O . ALA A 1 85 ? -9.943 1.961 4.040 1.00 95.62 85 ALA A O 1
ATOM 701 N N . LEU A 1 86 ? -8.603 0.343 4.858 1.00 96.75 86 LEU A N 1
ATOM 702 C CA . LEU A 1 86 ? -7.348 1.010 4.556 1.00 96.75 86 LEU A CA 1
ATOM 703 C C . LEU A 1 86 ? -6.909 0.601 3.158 1.00 96.75 86 LEU A C 1
ATOM 705 O O . LEU A 1 86 ? -6.793 -0.583 2.861 1.00 96.75 86 LEU A O 1
ATOM 709 N N . VAL A 1 87 ? -6.676 1.592 2.308 1.00 96.69 87 VAL A N 1
ATOM 710 C CA . VAL A 1 87 ? -6.170 1.419 0.951 1.00 96.69 87 VAL A CA 1
ATOM 711 C C . VAL A 1 87 ? -4.810 2.093 0.881 1.00 96.69 87 VAL A C 1
ATOM 713 O O . VAL A 1 87 ? -4.723 3.320 0.911 1.00 96.69 87 VAL A O 1
ATOM 716 N N . VAL A 1 88 ? -3.754 1.296 0.798 1.00 97.75 88 VAL A N 1
ATOM 717 C CA . VAL A 1 88 ? -2.387 1.764 0.568 1.00 97.75 88 VAL A CA 1
ATOM 718 C C . VAL A 1 88 ? -2.114 1.663 -0.928 1.00 97.75 88 VAL A C 1
ATOM 720 O O . VAL A 1 88 ? -2.210 0.583 -1.506 1.00 97.75 88 VAL A O 1
ATOM 723 N N . ILE A 1 89 ? -1.813 2.7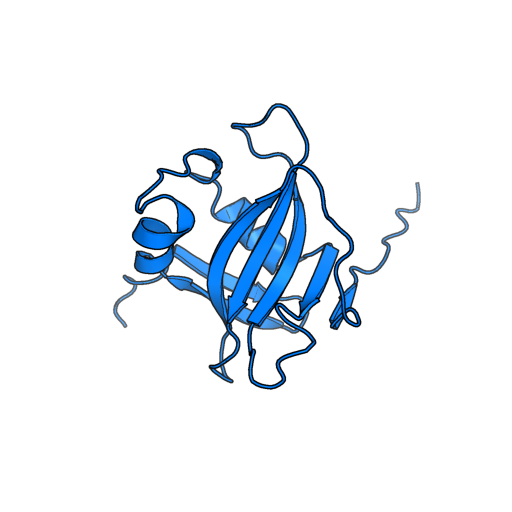86 -1.574 1.00 97.56 89 ILE A N 1
ATOM 724 C CA . ILE A 1 89 ? -1.494 2.811 -3.003 1.00 97.56 89 ILE A CA 1
ATOM 725 C C . ILE A 1 89 ? 0.019 2.794 -3.158 1.00 97.56 89 ILE A C 1
ATOM 727 O O . ILE A 1 89 ? 0.721 3.648 -2.609 1.00 97.56 89 ILE A O 1
ATOM 731 N N . VAL A 1 90 ? 0.497 1.833 -3.934 1.00 98.31 90 VAL A N 1
ATOM 732 C CA . VAL A 1 90 ? 1.916 1.614 -4.205 1.00 98.31 90 VAL A CA 1
ATOM 733 C C . VAL A 1 90 ? 2.144 1.680 -5.703 1.00 98.31 90 VAL A C 1
ATOM 735 O O . VAL A 1 90 ? 1.416 1.050 -6.468 1.00 98.31 90 VAL A O 1
ATOM 738 N N . ASP A 1 91 ? 3.153 2.435 -6.110 1.00 98.00 91 ASP A N 1
ATOM 739 C CA . 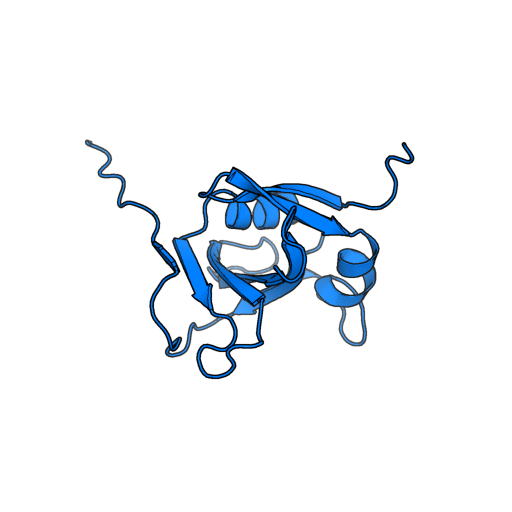ASP A 1 91 ? 3.594 2.554 -7.490 1.00 98.00 91 ASP A CA 1
ATOM 740 C C . ASP A 1 91 ? 4.739 1.579 -7.776 1.00 98.00 91 ASP A C 1
ATOM 742 O O . ASP A 1 91 ? 5.769 1.597 -7.098 1.00 98.00 91 ASP A O 1
ATOM 746 N N . HIS A 1 92 ? 4.554 0.728 -8.786 1.00 97.25 92 HIS A N 1
ATOM 747 C CA . HIS A 1 92 ? 5.537 -0.258 -9.236 1.00 97.25 92 HIS A CA 1
ATOM 748 C C . HIS A 1 92 ? 6.241 0.151 -10.533 1.00 97.25 92 HIS A C 1
ATOM 750 O O . HIS A 1 92 ? 6.731 -0.713 -11.257 1.00 97.25 92 HIS A O 1
ATOM 756 N N . GLN A 1 93 ? 6.312 1.452 -10.841 1.00 96.50 93 GLN A N 1
ATOM 757 C CA . GLN A 1 93 ? 7.095 1.947 -11.979 1.00 96.50 93 GLN A CA 1
ATOM 758 C C . GLN A 1 93 ? 8.565 1.493 -11.908 1.00 96.50 93 GLN A C 1
ATOM 760 O O . GLN A 1 93 ? 9.185 1.240 -12.941 1.00 96.50 93 GLN A O 1
ATOM 765 N N . ASN A 1 94 ? 9.122 1.359 -10.698 1.00 93.31 94 ASN A N 1
ATOM 766 C CA . ASN A 1 94 ? 10.421 0.731 -10.489 1.00 93.31 94 ASN A CA 1
ATOM 767 C C . ASN A 1 94 ? 10.283 -0.805 -10.403 1.00 93.31 94 ASN A C 1
ATOM 769 O O . ASN A 1 94 ? 9.445 -1.361 -9.684 1.00 93.31 94 ASN A O 1
ATOM 773 N N . VAL A 1 95 ? 11.136 -1.509 -11.147 1.00 91.00 95 VAL A N 1
ATOM 774 C CA . VAL A 1 95 ? 11.144 -2.977 -11.191 1.00 91.00 95 VAL A CA 1
ATOM 775 C C . VAL A 1 95 ? 11.686 -3.609 -9.904 1.00 91.00 95 VAL A C 1
ATOM 777 O O . VAL A 1 95 ? 11.229 -4.684 -9.526 1.00 91.00 95 VAL A O 1
ATOM 780 N N . GLU A 1 96 ? 12.603 -2.941 -9.203 1.00 94.56 96 GLU A N 1
ATOM 781 C CA . GLU A 1 96 ? 13.287 -3.463 -8.012 1.00 94.56 96 GLU A CA 1
ATOM 782 C C . GLU A 1 96 ? 12.451 -3.324 -6.734 1.00 94.56 96 GLU A C 1
ATOM 784 O O . GLU A 1 96 ? 12.521 -4.173 -5.848 1.00 94.56 96 GLU A O 1
ATOM 789 N N . TYR A 1 97 ? 11.649 -2.263 -6.632 1.00 96.56 97 TYR A N 1
ATOM 790 C CA . TYR A 1 97 ? 10.860 -1.952 -5.440 1.00 96.56 97 TYR A CA 1
ATOM 791 C C . TYR A 1 97 ? 9.575 -1.195 -5.792 1.00 96.56 97 TYR A C 1
ATOM 793 O O . TYR A 1 97 ? 9.476 -0.578 -6.850 1.00 96.56 97 TYR A O 1
ATOM 801 N N . GLY A 1 98 ? 8.584 -1.241 -4.905 1.00 97.94 98 GLY A N 1
ATOM 802 C CA . GLY A 1 98 ? 7.394 -0.394 -4.968 1.00 97.94 98 GLY A CA 1
ATOM 803 C C . GLY A 1 98 ? 7.515 0.812 -4.036 1.00 97.94 98 GLY A C 1
ATOM 804 O O . GLY A 1 98 ? 7.999 0.689 -2.911 1.00 97.94 98 GLY A O 1
ATOM 805 N N . ASP A 1 99 ? 7.062 1.978 -4.484 1.00 97.69 99 ASP A N 1
ATOM 806 C CA . ASP A 1 99 ? 6.992 3.193 -3.666 1.00 97.69 99 ASP A CA 1
ATOM 807 C C . ASP A 1 99 ? 5.550 3.399 -3.176 1.00 97.69 99 ASP A C 1
ATOM 809 O O . ASP A 1 99 ? 4.621 3.494 -3.977 1.00 97.69 99 ASP A O 1
ATOM 813 N N . VAL A 1 100 ? 5.334 3.515 -1.865 1.00 97.50 100 VAL A N 1
ATOM 814 C CA . VAL A 1 100 ? 4.046 3.971 -1.321 1.00 97.50 100 VAL A CA 1
ATOM 815 C C . VAL A 1 100 ? 3.851 5.427 -1.736 1.00 97.50 100 VAL A C 1
ATOM 817 O O . VAL A 1 100 ? 4.694 6.271 -1.428 1.00 97.50 100 VAL A O 1
ATOM 820 N N . VAL A 1 101 ? 2.738 5.725 -2.410 1.00 95.75 101 VAL A N 1
ATOM 821 C CA . VAL A 1 101 ? 2.424 7.075 -2.915 1.00 95.75 101 VAL A CA 1
ATOM 822 C C . VAL A 1 101 ? 1.265 7.739 -2.178 1.00 95.75 101 VAL A C 1
ATOM 824 O O . VAL A 1 101 ? 1.211 8.963 -2.106 1.00 95.75 101 VAL A O 1
ATOM 827 N N . THR A 1 102 ? 0.340 6.964 -1.605 1.00 94.69 102 THR A N 1
ATOM 828 C CA . THR A 1 102 ? -0.730 7.502 -0.753 1.00 94.69 102 THR A CA 1
ATOM 829 C C . THR A 1 102 ? -1.366 6.413 0.114 1.00 94.69 102 THR A C 1
ATOM 831 O O . THR A 1 102 ? -1.223 5.219 -0.154 1.00 94.69 102 THR A O 1
ATOM 834 N N . VAL A 1 103 ? -2.092 6.832 1.150 1.00 95.62 103 VAL A N 1
ATOM 835 C CA . VAL A 1 103 ? -2.866 5.972 2.052 1.00 95.62 103 VAL A CA 1
ATOM 836 C C . VAL A 1 103 ? -4.245 6.588 2.240 1.00 95.62 103 VAL A C 1
ATOM 838 O O . VAL A 1 103 ? -4.375 7.795 2.438 1.00 95.62 103 VAL A O 1
ATOM 841 N N . ILE A 1 104 ? -5.301 5.783 2.155 1.00 93.88 104 ILE A N 1
ATOM 842 C CA . ILE A 1 104 ? -6.685 6.254 2.227 1.00 93.88 104 ILE A CA 1
ATOM 843 C C . ILE A 1 104 ? -7.477 5.369 3.187 1.00 93.88 104 ILE A C 1
ATOM 845 O O . ILE A 1 104 ? -7.560 4.164 2.990 1.00 93.88 104 ILE A O 1
ATOM 849 N N . ALA A 1 105 ? -8.115 5.972 4.192 1.00 94.19 105 ALA A N 1
ATOM 850 C CA . ALA A 1 105 ? -9.107 5.306 5.026 1.00 94.19 105 ALA A CA 1
ATOM 851 C C . ALA A 1 105 ? -10.503 5.564 4.446 1.00 94.19 105 ALA A C 1
ATOM 853 O O . ALA A 1 105 ? -10.944 6.711 4.359 1.00 94.19 105 ALA A O 1
ATOM 854 N N . LYS A 1 106 ? -11.210 4.507 4.042 1.00 92.75 106 LYS A N 1
ATOM 855 C CA . LYS A 1 106 ? -12.570 4.591 3.496 1.00 92.75 106 LYS A CA 1
ATOM 856 C C . LYS A 1 106 ? -13.596 4.038 4.487 1.00 92.75 106 LYS A C 1
ATOM 858 O O . LYS A 1 106 ? -13.389 2.996 5.106 1.00 92.75 106 LYS A O 1
ATOM 863 N N . ASN A 1 107 ? -14.747 4.709 4.575 1.00 88.31 107 ASN A N 1
ATOM 864 C CA . ASN A 1 107 ? -15.924 4.218 5.311 1.00 88.31 107 ASN A CA 1
ATOM 865 C C . ASN A 1 107 ? -16.660 3.098 4.569 1.00 88.31 107 ASN A C 1
ATOM 867 O O . ASN A 1 107 ? -17.376 2.313 5.181 1.00 88.31 107 ASN A O 1
ATOM 871 N N . ARG A 1 108 ? -16.545 3.080 3.239 1.00 85.12 108 ARG A N 1
ATOM 872 C CA . ARG A 1 108 ? -17.196 2.125 2.345 1.00 85.12 108 ARG A CA 1
ATOM 873 C C . ARG A 1 108 ? -16.229 1.791 1.218 1.00 85.12 108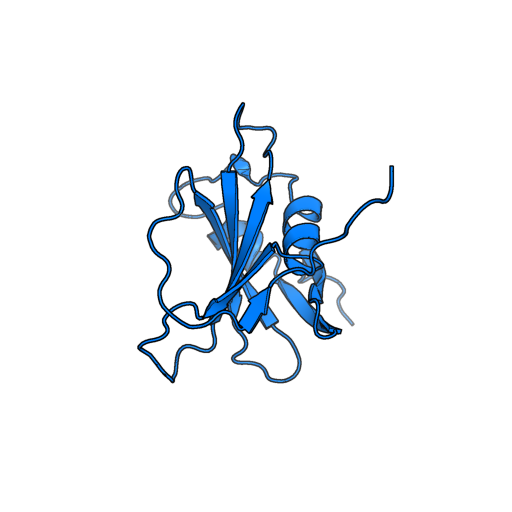 ARG A C 1
ATOM 875 O O . ARG A 1 108 ? -15.623 2.698 0.645 1.00 85.12 108 ARG A O 1
ATOM 882 N N . LEU A 1 109 ? -16.096 0.508 0.906 1.00 81.19 109 LEU A N 1
ATOM 883 C CA . LEU A 1 109 ? -15.547 0.081 -0.374 1.00 81.19 109 LEU A CA 1
ATOM 884 C C . LEU A 1 109 ? -16.704 0.099 -1.371 1.00 81.19 109 LEU A C 1
ATOM 886 O O . LEU A 1 109 ? -17.715 -0.569 -1.163 1.00 81.19 109 LEU A O 1
ATOM 890 N N . ASN A 1 110 ? -16.576 0.917 -2.411 1.00 78.81 110 ASN A N 1
ATOM 891 C CA . ASN A 1 110 ? -17.464 0.816 -3.563 1.00 78.81 110 ASN A CA 1
ATOM 892 C C . ASN A 1 110 ? -17.069 -0.426 -4.373 1.00 78.81 110 ASN A C 1
ATOM 894 O O . ASN A 1 110 ? -16.076 -1.082 -4.060 1.00 78.81 110 ASN A O 1
ATOM 898 N N . GLN A 1 111 ? -17.830 -0.742 -5.419 1.00 80.50 111 GLN A N 1
ATOM 899 C CA . GLN A 1 111 ? -17.419 -1.765 -6.374 1.00 80.50 111 GLN A CA 1
ATOM 900 C C . GLN A 1 111 ? -16.023 -1.422 -6.916 1.00 80.50 111 GLN A C 1
ATOM 902 O O . GLN A 1 111 ? -15.845 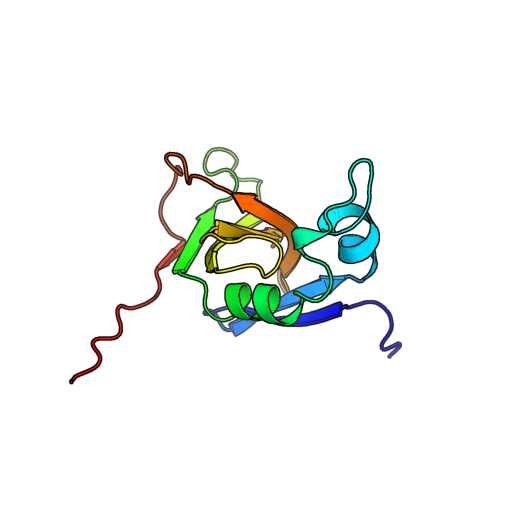-0.414 -7.597 1.00 80.50 111 GLN A O 1
ATOM 907 N N . GLU A 1 112 ? -15.030 -2.238 -6.567 1.00 84.19 112 GLU A N 1
ATOM 908 C CA . GLU A 1 112 ? -13.702 -2.166 -7.167 1.00 84.19 112 GLU A CA 1
ATOM 909 C C . GLU A 1 112 ? -13.737 -2.970 -8.479 1.00 84.19 112 GLU A C 1
ATOM 911 O O . GLU A 1 112 ? -14.394 -4.010 -8.572 1.00 84.19 112 GLU A O 1
ATOM 916 N N . ILE A 1 113 ? -13.083 -2.450 -9.515 1.00 79.06 113 ILE A N 1
ATOM 917 C CA . ILE A 1 113 ? -13.092 -3.013 -10.870 1.00 79.06 113 ILE A CA 1
ATOM 918 C C . ILE A 1 113 ? -11.729 -3.665 -11.128 1.00 79.06 113 ILE A C 1
ATOM 920 O O . ILE A 1 113 ? -10.700 -3.153 -10.688 1.00 79.06 113 ILE A O 1
ATOM 924 N N . GLY A 1 114 ? -11.724 -4.772 -11.871 1.00 82.25 114 GLY A N 1
ATOM 925 C CA . GLY A 1 114 ? -10.519 -5.514 -12.244 1.00 82.25 114 GLY A CA 1
ATOM 926 C C . GLY A 1 114 ? -10.333 -6.807 -11.450 1.00 82.25 114 GLY A C 1
ATOM 927 O O . GLY A 1 114 ? -10.898 -6.995 -10.374 1.00 82.25 114 GLY A O 1
ATOM 928 N N . SER A 1 115 ? -9.547 -7.724 -12.012 1.00 88.31 115 SER A N 1
ATOM 929 C CA . SER A 1 115 ? -9.213 -8.989 -11.356 1.00 88.31 115 SER A CA 1
ATOM 930 C C . SER A 1 115 ? -8.245 -8.758 -10.200 1.00 88.31 115 SER A C 1
ATOM 932 O O . SER A 1 115 ? -7.310 -7.963 -10.312 1.00 88.31 115 SER A O 1
ATOM 934 N N . ALA A 1 116 ? -8.446 -9.481 -9.098 1.00 93.19 116 ALA A N 1
ATOM 935 C CA . ALA A 1 116 ? -7.517 -9.440 -7.980 1.00 93.19 116 ALA A CA 1
ATOM 936 C C . ALA A 1 116 ? -6.152 -10.013 -8.385 1.00 93.19 116 ALA A C 1
ATOM 938 O O . ALA A 1 116 ? -6.071 -11.106 -8.944 1.00 93.19 116 ALA A O 1
ATOM 939 N N . ILE A 1 117 ? -5.091 -9.268 -8.077 1.00 96.38 117 ILE A N 1
ATOM 940 C CA . ILE A 1 117 ? -3.691 -9.686 -8.239 1.00 96.38 117 ILE A CA 1
ATOM 941 C C . ILE A 1 117 ? -3.318 -10.631 -7.092 1.00 96.38 117 ILE A C 1
ATOM 943 O O . ILE A 1 117 ? -2.619 -11.620 -7.286 1.00 96.38 117 ILE A O 1
ATOM 947 N N . TYR A 1 118 ? -3.829 -10.337 -5.897 1.00 97.31 118 TYR A N 1
ATOM 948 C CA . TYR A 1 118 ? -3.670 -11.154 -4.702 1.00 97.31 118 TYR A CA 1
ATOM 949 C C . TYR A 1 118 ? -4.962 -11.173 -3.896 1.00 97.31 118 TYR A C 1
ATOM 951 O O . TYR A 1 118 ? -5.658 -10.158 -3.782 1.00 97.31 118 TYR A O 1
ATOM 959 N N . VAL A 1 119 ? -5.231 -12.325 -3.293 1.00 96.62 119 VAL A N 1
ATOM 960 C CA . VAL A 1 119 ? -6.272 -12.524 -2.288 1.00 96.62 119 VAL A CA 1
ATOM 961 C C . VAL A 1 119 ? -5.624 -13.265 -1.129 1.00 96.62 119 VAL A C 1
ATOM 963 O O . VAL A 1 119 ? -5.036 -14.329 -1.347 1.00 96.62 119 VAL A O 1
ATOM 966 N N . ARG A 1 120 ? -5.738 -12.731 0.093 1.00 95.94 120 ARG A N 1
ATOM 967 C CA . ARG A 1 120 ? -5.218 -13.403 1.287 1.00 95.94 120 ARG A CA 1
ATOM 968 C C . ARG A 1 120 ? -5.807 -14.815 1.383 1.00 95.94 120 ARG A C 1
ATOM 970 O O . ARG A 1 120 ? -7.036 -14.954 1.343 1.00 95.94 120 ARG A O 1
ATOM 977 N N . PRO A 1 121 ? -4.979 -15.864 1.537 1.00 92.25 121 PRO A N 1
ATOM 978 C CA . PRO A 1 121 ? -5.481 -17.209 1.776 1.00 92.25 121 PRO A CA 1
ATOM 979 C C . PRO A 1 121 ? -6.371 -17.238 3.020 1.00 92.25 121 PRO A C 1
ATOM 981 O O . PRO A 1 121 ? -6.033 -16.667 4.058 1.00 92.25 121 PRO A O 1
ATOM 984 N N . LYS A 1 122 ? -7.513 -17.926 2.940 1.00 85.94 122 LYS A N 1
ATOM 985 C CA . LYS A 1 122 ? -8.338 -18.165 4.126 1.00 85.94 122 LYS A CA 1
ATOM 986 C C . LYS A 1 122 ? -7.559 -19.073 5.072 1.00 85.94 122 LYS A C 1
ATOM 988 O O . LYS A 1 122 ? -7.345 -20.239 4.755 1.00 85.94 122 LYS A O 1
ATOM 993 N N . SER A 1 123 ? -7.161 -18.559 6.230 1.00 78.69 123 SER A N 1
ATOM 994 C CA . SER A 1 123 ? -6.687 -19.413 7.310 1.00 78.69 123 SER A CA 1
ATOM 995 C C . SER A 1 123 ? -7.901 -19.990 8.034 1.00 78.69 123 SER A C 1
ATOM 997 O O . SER A 1 123 ? -8.639 -19.295 8.731 1.00 78.69 123 SER A O 1
ATOM 999 N N . THR A 1 124 ? -8.150 -21.281 7.851 1.00 63.38 124 THR A N 1
ATOM 1000 C CA . THR A 1 124 ? -8.983 -22.032 8.789 1.00 63.38 124 THR A CA 1
ATOM 1001 C C . THR A 1 124 ? -8.148 -22.236 10.043 1.00 63.38 124 THR A C 1
ATOM 1003 O O . THR A 1 124 ? -7.254 -23.077 10.065 1.00 63.38 124 THR A O 1
ATOM 1006 N N . ARG A 1 125 ? -8.394 -21.436 11.085 1.00 60.75 125 ARG A N 1
ATOM 1007 C CA . ARG A 1 125 ? -8.009 -21.858 12.433 1.00 60.75 125 ARG A CA 1
ATOM 1008 C C . ARG A 1 125 ? -8.881 -23.063 12.763 1.00 60.75 125 ARG A C 1
ATOM 1010 O O . ARG A 1 125 ? -10.097 -22.918 12.865 1.00 60.75 125 ARG A O 1
ATOM 1017 N N . GLU A 1 126 ? -8.272 -24.239 12.851 1.00 56.66 126 GLU A N 1
ATOM 1018 C CA . GLU A 1 126 ? -8.894 -25.357 13.554 1.00 56.66 126 GLU A CA 1
ATOM 1019 C C . GLU A 1 126 ? -9.003 -24.924 15.022 1.00 56.66 126 GLU A C 1
ATOM 1021 O O . GLU A 1 126 ? -7.998 -24.564 15.640 1.00 56.66 126 GLU A O 1
ATOM 1026 N N . TYR A 1 127 ? -10.239 -24.804 15.506 1.00 55.53 127 TYR A N 1
ATOM 1027 C CA . TYR A 1 127 ? -10.556 -24.517 16.904 1.00 55.53 127 TYR A CA 1
ATOM 1028 C C . TYR A 1 127 ? -10.566 -25.810 17.712 1.00 55.53 127 TYR A C 1
ATOM 1030 O O . TYR A 1 127 ? -11.065 -26.821 17.167 1.00 55.53 127 TYR A O 1
#

Radius of gyration: 14.8 Å; chains: 1; bounding box: 42×46×36 Å

Foldseek 3Di:
DPPAFFPDWAAAPVRAIETETPCLCDDPEQHHPDGPCLCVVVSVVLRVLRHAAQFKFQPDPVDPPQQKIWRWHWDDRPVDPDIWIKTFIWGPPDVRHIYGNYIDTHPDDDDDDDDTPDHGDDDDPPD

Sequence (127 aa):
MKDGDYIFITKDPFGKEIRLKSTTWNYHIIGGDHTREEFVGQEEMIKGVIQDPCFILPNNPENQNDTRQKYIDLVQLPKFQSLKALVVIVDHQNVEYGDVVTVIAKNRLNQEIGSAIYVRPKSTREY

Organism: NCBI:txid294699

pLDDT: mean 89.64, std 12.18, range [38.88, 98.5]